Protein AF-A0A2S0KQ80-F1 (afdb_monomer_lite)

InterPro domains:
  IPR007169 Extracellular matrix regulatory protein A-like [PF04025] (2-52)
  IPR007169 Extracellular matrix regulatory protein A-like [PTHR38449] (2-54)

Radius of gyration: 13.12 Å; chains: 1; bounding box: 28×41×23 Å

Secondary structure (DSSP, 8-state):
---TTSHHHHHHHHHHHHTT-EEEESTTSPP-EEEE-TTS-EEEESS-HHHHHHT--------

Sequence (63 aa):
MVGPDSAPGKRMIQDARDRFALIDATAGKKTKTVLVMDSDHVILSAWDAEKILANQVLPEENA

Organism: NCBI:txid236753

Structure (mmCIF, N/CA/C/O backbone):
data_AF-A0A2S0KQ80-F1
#
_entry.id   AF-A0A2S0KQ80-F1
#
loop_
_atom_site.group_PDB
_atom_site.id
_atom_site.type_symbol
_atom_site.label_atom_id
_atom_site.label_alt_id
_atom_site.label_comp_id
_atom_site.label_asym_id
_atom_site.label_entity_id
_atom_site.label_seq_id
_atom_site.pdbx_PDB_ins_code
_atom_site.Cartn_x
_atom_site.Cartn_y
_atom_site.Cartn_z
_atom_site.occupancy
_atom_site.B_iso_or_equiv
_atom_site.auth_seq_id
_atom_site.auth_comp_id
_atom_site.auth_asym_id
_atom_site.auth_atom_id
_atom_site.pdbx_PDB_model_num
ATOM 1 N N . MET A 1 1 ? 10.347 2.143 -13.526 1.00 61.97 1 MET A N 1
ATOM 2 C CA . MET A 1 1 ? 9.779 1.689 -12.238 1.00 61.97 1 MET A CA 1
ATOM 3 C C . MET A 1 1 ? 8.563 2.549 -11.925 1.00 61.97 1 MET A C 1
ATOM 5 O O . MET A 1 1 ? 8.692 3.767 -11.931 1.00 61.97 1 MET A O 1
ATOM 9 N N . VAL A 1 2 ? 7.387 1.946 -11.741 1.00 78.69 2 VAL A N 1
ATOM 10 C CA . VAL A 1 2 ? 6.169 2.664 -11.331 1.00 78.69 2 VAL A CA 1
ATOM 11 C C . VAL A 1 2 ? 6.232 2.837 -9.815 1.00 78.69 2 VAL A C 1
ATOM 13 O O . VAL A 1 2 ? 6.164 1.857 -9.084 1.00 78.69 2 VAL A O 1
ATOM 16 N N . GLY A 1 3 ? 6.454 4.066 -9.351 1.00 86.19 3 GLY A N 1
ATOM 17 C CA . GLY A 1 3 ? 6.538 4.383 -7.922 1.00 86.19 3 GLY A CA 1
ATOM 18 C C . GLY A 1 3 ? 5.210 4.891 -7.346 1.00 86.19 3 GLY A C 1
ATOM 19 O O . GLY A 1 3 ? 4.339 5.305 -8.120 1.00 86.19 3 GLY A O 1
ATOM 20 N N . PRO A 1 4 ? 5.067 4.942 -6.009 1.00 92.81 4 PRO A N 1
ATOM 21 C CA . PRO A 1 4 ? 3.851 5.419 -5.334 1.00 92.81 4 PRO A CA 1
ATOM 22 C C . PRO A 1 4 ? 3.439 6.838 -5.750 1.00 92.81 4 PRO A C 1
ATOM 24 O O . PRO A 1 4 ? 2.255 7.132 -5.874 1.00 92.81 4 PRO A O 1
ATOM 27 N N . ASP A 1 5 ? 4.414 7.704 -6.032 1.00 94.25 5 ASP A N 1
ATOM 28 C CA . ASP A 1 5 ? 4.165 9.102 -6.396 1.00 94.25 5 ASP A CA 1
ATOM 29 C C . ASP A 1 5 ? 3.861 9.309 -7.895 1.00 94.25 5 ASP A C 1
ATOM 31 O O . ASP A 1 5 ? 3.468 10.406 -8.305 1.00 94.25 5 ASP A O 1
ATOM 35 N N . SER A 1 6 ? 4.023 8.272 -8.723 1.00 95.81 6 SER A N 1
ATOM 36 C CA . SER A 1 6 ? 3.759 8.344 -10.164 1.00 95.81 6 SER A CA 1
ATOM 37 C C . SER A 1 6 ? 2.257 8.392 -10.466 1.00 95.81 6 SER A C 1
ATOM 39 O O . SER A 1 6 ? 1.452 7.852 -9.713 1.00 95.81 6 SER A O 1
ATOM 41 N N . ALA A 1 7 ? 1.864 8.991 -11.596 1.00 96.00 7 ALA A N 1
ATOM 42 C CA . ALA A 1 7 ? 0.464 9.018 -12.031 1.00 96.00 7 ALA A CA 1
ATOM 43 C C . ALA A 1 7 ? -0.213 7.623 -12.058 1.00 96.00 7 ALA A C 1
ATOM 45 O O . ALA A 1 7 ? -1.288 7.491 -11.468 1.00 96.00 7 ALA A O 1
ATOM 46 N N . PRO A 1 8 ? 0.383 6.570 -12.664 1.00 94.38 8 PRO A N 1
ATOM 47 C CA . PRO A 1 8 ? -0.187 5.222 -12.600 1.00 94.38 8 PRO A CA 1
ATOM 48 C C . PRO A 1 8 ? -0.202 4.631 -11.182 1.00 94.38 8 PRO A C 1
ATOM 50 O O . PRO A 1 8 ? -1.179 3.982 -10.820 1.00 94.38 8 PRO A O 1
ATOM 53 N N . GLY A 1 9 ? 0.822 4.892 -10.360 1.00 95.25 9 GLY A N 1
ATOM 54 C CA . GLY A 1 9 ? 0.861 4.435 -8.966 1.00 95.25 9 GLY A CA 1
ATOM 55 C C . GLY A 1 9 ? -0.259 5.043 -8.119 1.00 95.25 9 GLY A C 1
ATOM 56 O O . GLY A 1 9 ? -1.002 4.319 -7.467 1.00 95.25 9 GLY A O 1
ATOM 57 N N . LYS A 1 10 ? -0.458 6.363 -8.199 1.00 96.44 10 LYS A N 1
ATOM 58 C CA . LYS A 1 10 ? -1.551 7.056 -7.499 1.00 96.44 10 LYS A CA 1
ATOM 59 C C . LYS A 1 10 ? -2.925 6.545 -7.917 1.00 96.44 10 LYS A C 1
ATOM 61 O O . LYS A 1 10 ? -3.779 6.367 -7.056 1.00 96.44 10 LYS A O 1
ATOM 66 N N . ARG A 1 11 ? -3.124 6.284 -9.215 1.00 96.38 11 ARG A N 1
ATOM 67 C CA . ARG A 1 11 ? -4.378 5.711 -9.725 1.00 96.38 11 ARG A CA 1
ATOM 68 C C . ARG A 1 11 ? -4.636 4.330 -9.127 1.00 96.38 11 ARG A C 1
ATOM 70 O O . ARG A 1 11 ? -5.690 4.123 -8.553 1.00 96.38 11 ARG A O 1
ATOM 77 N N . MET A 1 12 ? -3.647 3.441 -9.159 1.00 95.94 12 MET A N 1
ATOM 78 C CA . MET A 1 12 ? -3.764 2.100 -8.578 1.00 95.94 12 MET A CA 1
ATOM 79 C C . MET A 1 12 ? -4.094 2.128 -7.077 1.00 95.94 12 MET A C 1
ATOM 81 O O . MET A 1 12 ? -4.936 1.364 -6.614 1.00 95.94 12 MET A O 1
ATOM 85 N N . ILE A 1 13 ? -3.460 3.025 -6.315 1.00 96.69 13 ILE A N 1
ATOM 86 C CA . ILE A 1 13 ? -3.737 3.193 -4.879 1.00 96.69 13 ILE A CA 1
ATOM 87 C C . ILE A 1 13 ? -5.176 3.668 -4.653 1.00 96.69 13 ILE A C 1
ATOM 89 O O . ILE A 1 13 ? -5.846 3.178 -3.744 1.00 96.69 13 ILE A O 1
ATOM 93 N N . GLN A 1 14 ? -5.645 4.621 -5.463 1.00 97.69 14 GLN A N 1
ATOM 94 C CA . GLN A 1 14 ? -7.011 5.129 -5.383 1.00 97.69 14 GLN A CA 1
ATOM 95 C C . GLN A 1 14 ? -8.028 4.037 -5.735 1.00 97.69 14 GLN A C 1
ATOM 97 O O . GLN A 1 14 ? -8.921 3.767 -4.938 1.00 97.69 14 GLN A O 1
ATOM 102 N N . ASP A 1 15 ? -7.830 3.333 -6.849 1.00 97.12 15 ASP A N 1
ATOM 103 C CA . ASP A 1 15 ? -8.721 2.260 -7.303 1.00 97.12 15 ASP A CA 1
ATOM 104 C C . ASP A 1 15 ? -8.802 1.114 -6.276 1.00 97.12 15 ASP A C 1
ATOM 106 O O . ASP A 1 15 ? -9.867 0.542 -6.045 1.00 97.12 15 ASP A O 1
ATOM 110 N N . ALA A 1 16 ? -7.690 0.766 -5.621 1.00 97.75 16 ALA A N 1
ATOM 111 C CA . ALA A 1 16 ? -7.688 -0.229 -4.550 1.00 97.75 16 ALA A CA 1
ATOM 112 C C . ALA A 1 16 ? -8.404 0.269 -3.286 1.00 97.75 16 ALA A C 1
ATOM 114 O O . ALA A 1 16 ? -9.103 -0.507 -2.634 1.00 97.75 16 ALA A O 1
ATOM 115 N N . ARG A 1 17 ? -8.266 1.557 -2.938 1.00 97.44 17 ARG A N 1
ATOM 116 C CA . ARG A 1 17 ? -8.984 2.168 -1.808 1.00 97.44 17 ARG A CA 1
ATOM 117 C C . ARG A 1 17 ? -10.491 2.123 -2.032 1.00 97.44 17 ARG A C 1
ATOM 119 O O . ARG A 1 17 ? -11.215 1.710 -1.131 1.00 97.44 17 ARG A O 1
ATOM 126 N N . ASP A 1 18 ? -10.936 2.504 -3.224 1.00 98.12 18 ASP A N 1
ATOM 127 C CA . ASP A 1 18 ? -12.357 2.585 -3.574 1.00 98.12 18 ASP A CA 1
ATOM 128 C C . ASP A 1 18 ? -13.025 1.203 -3.606 1.00 98.12 18 ASP A C 1
ATOM 130 O O . ASP A 1 18 ? -14.216 1.073 -3.331 1.00 98.12 18 ASP A O 1
ATOM 134 N N . ARG A 1 19 ? -12.243 0.153 -3.880 1.00 96.56 19 ARG A N 1
ATOM 135 C CA . ARG A 1 19 ? -12.691 -1.248 -3.892 1.00 96.56 19 ARG A CA 1
ATOM 136 C C . ARG A 1 19 ? -12.470 -1.989 -2.570 1.00 96.56 19 ARG A C 1
ATOM 138 O O . ARG A 1 19 ? -12.659 -3.199 -2.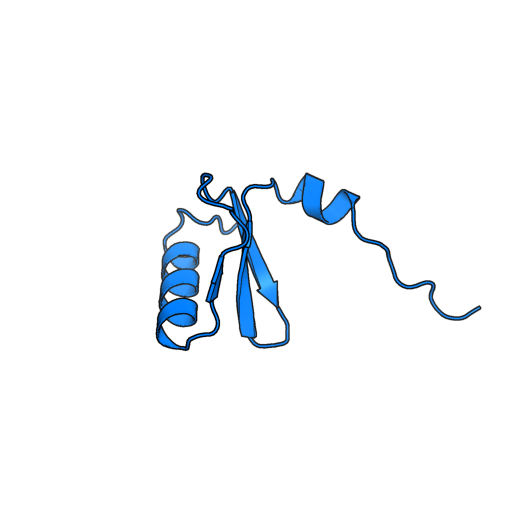530 1.00 96.56 19 ARG A O 1
ATOM 145 N N . PHE A 1 20 ? -12.060 -1.300 -1.502 1.00 96.44 20 PHE A N 1
ATOM 146 C CA . PHE A 1 20 ? -11.711 -1.907 -0.207 1.00 96.44 20 PHE A CA 1
ATOM 147 C C . PHE A 1 20 ? -10.605 -2.984 -0.279 1.00 96.44 20 PHE A C 1
ATOM 149 O O . PHE A 1 20 ? -10.527 -3.854 0.583 1.00 96.44 20 PHE A O 1
ATOM 156 N N . ALA A 1 21 ? -9.724 -2.901 -1.279 1.00 98.19 21 ALA A N 1
ATOM 157 C CA . ALA A 1 21 ? -8.599 -3.814 -1.504 1.00 98.19 21 ALA A CA 1
ATOM 158 C C . ALA A 1 21 ? -7.234 -3.194 -1.125 1.00 98.19 21 ALA A C 1
ATOM 160 O O . ALA A 1 21 ? -6.183 -3.799 -1.340 1.00 98.19 21 ALA A O 1
ATOM 161 N N . LEU A 1 22 ? -7.219 -1.972 -0.579 1.00 98.25 22 LEU A N 1
ATOM 162 C CA . LEU A 1 22 ? -5.996 -1.305 -0.130 1.00 98.25 22 LEU A CA 1
ATOM 163 C C . LEU A 1 22 ? -5.647 -1.703 1.309 1.00 98.25 22 LEU A C 1
ATOM 165 O O . LEU A 1 22 ? -6.422 -1.463 2.233 1.00 98.25 22 LEU A O 1
ATOM 169 N N . ILE A 1 23 ? -4.433 -2.211 1.504 1.00 97.94 23 ILE A N 1
ATOM 170 C CA . ILE A 1 23 ? -3.853 -2.501 2.816 1.00 97.94 23 ILE A CA 1
ATOM 171 C C . ILE A 1 23 ? -2.731 -1.498 3.088 1.00 97.94 23 ILE A C 1
ATOM 173 O O . ILE A 1 23 ? -1.748 -1.415 2.348 1.00 97.94 23 ILE A O 1
ATOM 177 N N . ASP A 1 24 ? -2.853 -0.742 4.177 1.00 97.00 24 ASP A N 1
ATOM 178 C CA . ASP A 1 24 ? -1.796 0.157 4.638 1.00 97.00 24 ASP A CA 1
ATOM 179 C C . ASP A 1 24 ? -0.891 -0.552 5.657 1.00 97.00 24 ASP A C 1
ATOM 181 O O . ASP A 1 24 ? -1.253 -0.715 6.822 1.00 97.00 24 ASP A O 1
ATOM 185 N N . ALA A 1 25 ? 0.305 -0.957 5.220 1.00 96.94 25 ALA A N 1
ATOM 186 C CA . ALA A 1 25 ? 1.341 -1.544 6.071 1.00 96.94 25 ALA A CA 1
ATOM 187 C C . ALA A 1 25 ? 2.470 -0.544 6.399 1.00 96.94 25 ALA A C 1
ATOM 189 O O . ALA A 1 25 ? 3.577 -0.930 6.784 1.00 96.94 25 ALA A O 1
ATOM 190 N N . THR A 1 26 ? 2.228 0.762 6.247 1.00 96.81 26 THR A N 1
ATOM 191 C CA . THR A 1 26 ? 3.251 1.797 6.467 1.00 96.81 26 THR A CA 1
ATOM 192 C C . THR A 1 26 ? 3.423 2.186 7.932 1.00 96.81 26 THR A C 1
ATOM 194 O O . THR A 1 26 ? 4.450 2.773 8.288 1.00 96.81 26 THR A O 1
ATOM 197 N N . ALA A 1 27 ? 2.430 1.891 8.777 1.00 95.00 27 ALA A N 1
ATOM 198 C CA . ALA A 1 27 ? 2.350 2.361 10.160 1.00 95.00 27 ALA A CA 1
ATOM 199 C C . ALA A 1 27 ? 2.549 3.892 10.281 1.00 95.00 27 ALA A C 1
ATOM 201 O O . ALA A 1 27 ? 3.261 4.370 11.165 1.00 95.00 27 ALA A O 1
ATOM 202 N N . GLY A 1 28 ? 1.971 4.660 9.347 1.00 94.88 28 GLY A N 1
ATOM 203 C CA . GLY A 1 28 ? 2.024 6.129 9.324 1.00 94.88 28 GLY A CA 1
ATOM 204 C C . GLY A 1 28 ? 3.311 6.728 8.744 1.00 94.88 28 GLY A C 1
ATOM 205 O O . GLY A 1 28 ? 3.473 7.947 8.726 1.00 94.88 28 GLY A O 1
ATOM 206 N N . LYS A 1 29 ? 4.245 5.900 8.263 1.00 96.94 29 LYS A N 1
ATOM 207 C CA . LYS A 1 29 ? 5.465 6.361 7.583 1.00 96.94 29 LYS A CA 1
ATOM 208 C C . LYS A 1 29 ? 5.189 6.672 6.110 1.00 96.94 29 LYS A C 1
ATOM 210 O O . LYS A 1 29 ? 4.203 6.229 5.529 1.00 96.94 29 LYS A O 1
ATOM 215 N N . LYS A 1 30 ? 6.110 7.397 5.465 1.00 95.62 30 LYS A N 1
ATOM 216 C CA . LYS A 1 30 ? 6.032 7.652 4.020 1.00 95.62 30 LYS A CA 1
ATOM 217 C C . LYS A 1 30 ? 6.01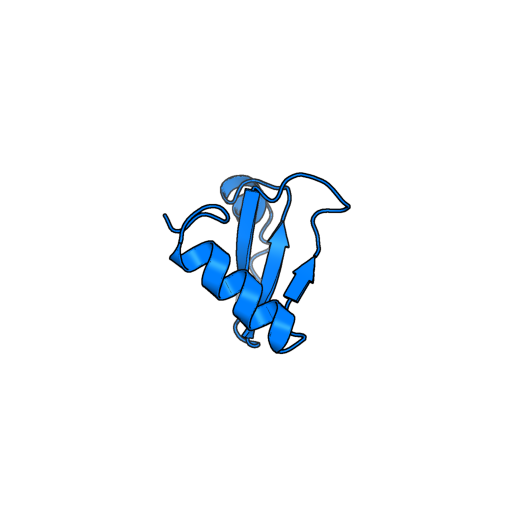6 6.328 3.246 1.00 95.62 30 LYS A C 1
ATOM 219 O O . LYS A 1 30 ? 6.904 5.496 3.432 1.00 95.62 30 LYS A O 1
ATOM 224 N N . THR A 1 31 ? 5.049 6.176 2.340 1.00 96.88 31 THR A N 1
ATOM 225 C CA . THR A 1 31 ? 5.023 5.061 1.385 1.00 96.88 31 THR A CA 1
ATOM 226 C C . THR A 1 31 ? 6.236 5.148 0.466 1.00 96.88 31 THR A C 1
ATOM 228 O O . THR A 1 31 ? 6.463 6.169 -0.185 1.00 96.88 31 THR A O 1
ATOM 231 N N . LYS A 1 32 ? 7.008 4.067 0.408 1.00 95.31 32 LYS A N 1
ATOM 232 C CA . LYS A 1 32 ? 8.163 3.928 -0.481 1.00 95.31 32 LYS A CA 1
ATOM 233 C C . LYS A 1 32 ? 7.913 2.943 -1.614 1.00 95.31 32 LYS A C 1
ATOM 235 O O . LYS A 1 32 ? 8.400 3.160 -2.720 1.00 95.31 32 LYS A O 1
ATOM 240 N N . THR A 1 33 ? 7.116 1.910 -1.350 1.00 95.50 33 THR A N 1
ATOM 241 C CA . THR A 1 33 ? 6.823 0.837 -2.303 1.00 95.50 33 THR A CA 1
ATOM 242 C C . THR A 1 33 ? 5.331 0.532 -2.312 1.00 95.50 33 THR A C 1
ATOM 244 O O . THR A 1 33 ? 4.667 0.617 -1.277 1.00 95.50 33 THR A O 1
ATOM 247 N N . VAL A 1 34 ? 4.825 0.169 -3.488 1.00 95.88 34 VAL A N 1
ATOM 248 C CA . VAL A 1 34 ? 3.470 -0.346 -3.705 1.00 95.88 34 VAL A CA 1
ATOM 249 C C . VAL A 1 34 ? 3.612 -1.779 -4.200 1.00 95.88 34 VAL A C 1
ATOM 251 O O . VAL A 1 34 ? 4.322 -2.013 -5.177 1.00 95.88 34 VAL A O 1
ATOM 254 N N . LEU A 1 35 ? 2.980 -2.726 -3.514 1.00 94.81 35 LEU A N 1
ATOM 255 C CA . LEU A 1 35 ? 2.964 -4.139 -3.889 1.00 94.81 35 LEU A CA 1
ATOM 256 C C . LEU A 1 35 ? 1.589 -4.483 -4.453 1.00 94.81 35 LEU A C 1
ATOM 258 O O . LEU A 1 35 ? 0.576 -4.084 -3.880 1.00 94.81 35 LEU A O 1
ATOM 262 N N . VAL A 1 36 ? 1.569 -5.230 -5.552 1.00 94.25 36 VAL A N 1
ATOM 263 C CA . VAL A 1 36 ? 0.345 -5.750 -6.165 1.00 94.25 36 VAL A CA 1
ATOM 264 C C . VAL A 1 36 ? 0.307 -7.245 -5.918 1.00 94.25 36 VAL A C 1
ATOM 266 O O . VAL A 1 36 ? 1.268 -7.943 -6.242 1.00 94.25 36 VAL A O 1
ATOM 269 N N . MET A 1 37 ? -0.787 -7.712 -5.333 1.00 94.56 37 ME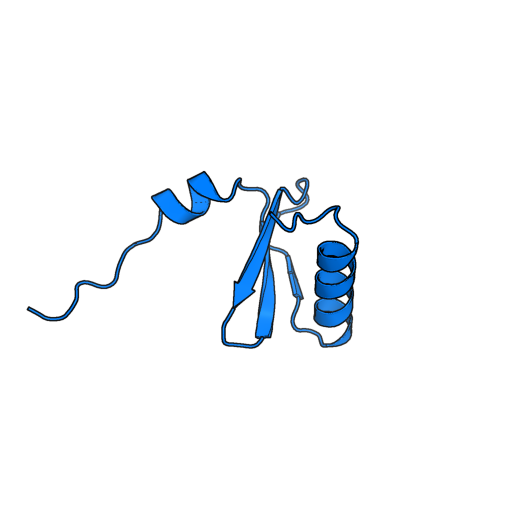T A N 1
ATOM 270 C CA . MET A 1 37 ? -1.009 -9.122 -5.051 1.00 94.56 37 MET A CA 1
ATOM 271 C C . MET A 1 37 ? -1.886 -9.749 -6.138 1.00 94.56 37 MET A C 1
ATOM 273 O O . MET A 1 37 ? -2.688 -9.077 -6.782 1.00 94.56 37 MET A O 1
ATOM 277 N N . ASP A 1 38 ? -1.763 -11.058 -6.307 1.00 95.19 38 ASP A N 1
ATOM 278 C CA . ASP A 1 38 ? -2.632 -11.885 -7.154 1.00 95.19 38 ASP A CA 1
ATOM 279 C C . ASP A 1 38 ? -4.118 -11.820 -6.755 1.00 95.19 38 ASP A C 1
ATOM 281 O O . ASP A 1 38 ? -5.003 -11.922 -7.600 1.00 95.19 38 ASP A O 1
ATOM 285 N N . SER A 1 39 ? -4.389 -11.581 -5.474 1.00 95.00 39 SER A N 1
ATOM 286 C CA . SER A 1 39 ? -5.719 -11.364 -4.898 1.00 95.00 39 SER A CA 1
ATOM 287 C C . SER A 1 39 ? -6.293 -9.962 -5.136 1.00 95.00 39 SER A C 1
ATOM 289 O O . SER A 1 39 ? -7.246 -9.587 -4.458 1.00 95.00 39 SER A O 1
ATOM 291 N N . ASP A 1 40 ? -5.707 -9.171 -6.044 1.00 91.62 40 ASP A N 1
ATOM 292 C CA . ASP A 1 40 ? -6.093 -7.783 -6.365 1.00 91.62 40 ASP A CA 1
ATOM 293 C C . ASP A 1 40 ? -5.890 -6.780 -5.206 1.00 91.62 40 ASP A C 1
ATOM 295 O O . ASP A 1 40 ? -6.123 -5.577 -5.348 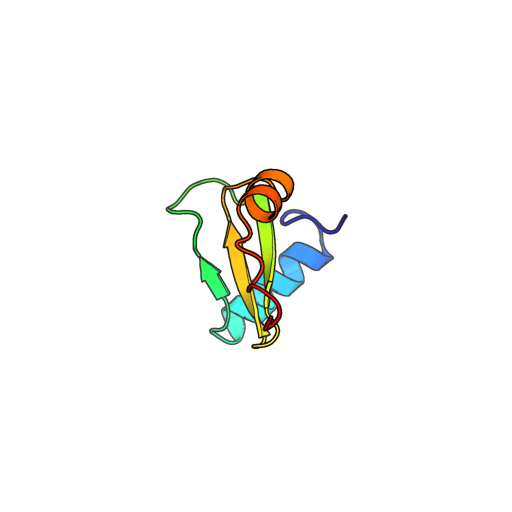1.00 91.62 40 ASP A O 1
ATOM 299 N N . HIS A 1 41 ? -5.381 -7.249 -4.061 1.00 97.62 41 HIS A N 1
ATOM 300 C CA . HIS A 1 41 ? -4.960 -6.378 -2.974 1.00 97.62 41 HIS A CA 1
ATOM 301 C C . HIS A 1 41 ? -3.740 -5.553 -3.376 1.00 97.62 41 HIS A C 1
ATOM 303 O O . HIS A 1 41 ? -2.782 -6.049 -3.978 1.00 97.62 41 HIS A O 1
ATOM 309 N N . VAL A 1 42 ? -3.747 -4.293 -2.955 1.00 97.31 42 VAL A N 1
ATOM 310 C CA . VAL A 1 42 ? -2.605 -3.388 -3.074 1.00 97.31 42 VAL A CA 1
ATOM 311 C C . VAL A 1 42 ? -2.087 -3.087 -1.677 1.00 97.31 42 VAL A C 1
ATOM 313 O O . VAL A 1 42 ? -2.838 -2.619 -0.824 1.00 97.31 42 VAL A O 1
ATOM 316 N N . ILE A 1 43 ? -0.801 -3.337 -1.437 1.00 97.31 43 ILE A N 1
ATOM 317 C CA . ILE A 1 43 ? -0.172 -3.126 -0.128 1.00 97.31 43 ILE A CA 1
ATOM 318 C C . ILE A 1 43 ? 0.790 -1.940 -0.205 1.00 97.31 43 ILE A C 1
ATOM 320 O O . ILE A 1 43 ? 1.713 -1.920 -1.025 1.00 97.31 43 ILE A O 1
ATOM 324 N N . LEU A 1 44 ? 0.602 -0.958 0.678 1.00 97.69 44 LEU A N 1
ATOM 325 C CA . LEU A 1 44 ? 1.535 0.156 0.856 1.00 97.69 44 LEU A CA 1
ATOM 326 C C . LEU A 1 44 ? 2.609 -0.218 1.869 1.00 97.69 44 LEU A C 1
ATOM 328 O O . LEU A 1 44 ? 2.295 -0.624 2.986 1.00 97.69 44 LEU A O 1
ATOM 332 N N . SER A 1 45 ? 3.877 -0.025 1.507 1.00 96.25 45 SER A N 1
ATOM 333 C CA . SER A 1 45 ? 5.007 -0.303 2.392 1.00 96.25 45 SER A CA 1
ATOM 334 C C . SER A 1 45 ? 5.899 0.916 2.584 1.00 96.25 45 SER A C 1
ATOM 336 O O . SER A 1 45 ? 6.177 1.680 1.656 1.00 96.25 45 SER A O 1
ATOM 338 N N . ALA A 1 46 ? 6.394 1.072 3.811 1.00 96.81 46 ALA A N 1
ATOM 339 C CA . ALA A 1 46 ? 7.413 2.058 4.162 1.00 96.81 46 ALA A CA 1
ATOM 340 C C . ALA A 1 46 ? 8.843 1.587 3.838 1.00 96.81 46 ALA A C 1
ATOM 342 O O . ALA A 1 46 ? 9.808 2.323 4.067 1.00 96.81 46 ALA A O 1
ATOM 343 N N . TRP A 1 47 ? 9.002 0.350 3.362 1.00 95.19 47 TRP A N 1
ATOM 344 C CA . TRP A 1 47 ? 10.294 -0.226 3.00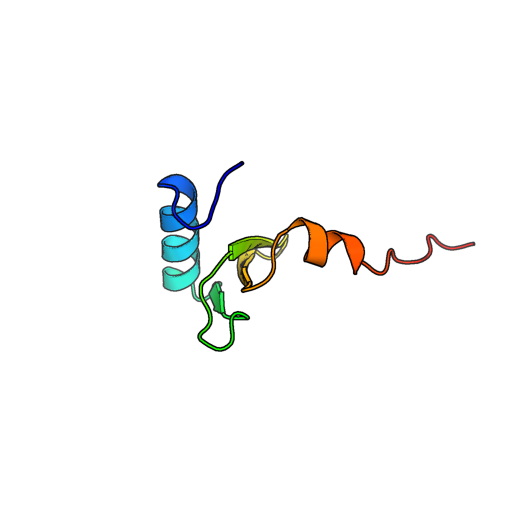6 1.00 95.19 47 TRP A CA 1
ATOM 345 C C . TRP A 1 47 ? 10.555 -0.103 1.512 1.00 95.19 47 TRP A C 1
ATOM 347 O O . TRP A 1 47 ? 9.637 -0.124 0.693 1.00 95.19 47 TRP A O 1
ATOM 357 N N . ASP A 1 48 ? 11.830 0.034 1.172 1.00 93.38 48 ASP A N 1
ATOM 358 C CA . ASP A 1 48 ? 12.303 0.031 -0.207 1.00 93.38 48 ASP A CA 1
ATOM 359 C C . ASP A 1 48 ? 12.149 -1.378 -0.808 1.00 93.38 48 ASP A C 1
ATOM 361 O O . ASP A 1 48 ? 12.324 -2.370 -0.098 1.00 93.38 48 ASP A O 1
ATOM 365 N N . ALA A 1 49 ? 11.829 -1.474 -2.104 1.00 90.56 49 ALA A N 1
ATOM 366 C CA . ALA A 1 49 ? 11.530 -2.749 -2.766 1.00 90.56 49 ALA A CA 1
ATOM 367 C C . ALA A 1 49 ? 12.645 -3.796 -2.592 1.00 90.56 49 ALA A C 1
ATOM 369 O O . ALA A 1 49 ? 12.360 -4.951 -2.292 1.00 90.56 49 ALA A O 1
ATOM 370 N N . GLU A 1 50 ? 13.910 -3.380 -2.681 1.00 91.88 50 GLU A N 1
ATOM 371 C CA . GLU A 1 50 ? 15.080 -4.242 -2.465 1.00 91.88 50 GLU A CA 1
ATOM 372 C C . GLU A 1 50 ? 15.067 -4.926 -1.086 1.00 91.88 50 GLU A C 1
ATOM 374 O O . GLU A 1 50 ? 15.300 -6.128 -0.990 1.00 91.88 50 GLU A O 1
ATOM 379 N N . LYS A 1 51 ? 14.706 -4.195 -0.020 1.00 92.00 51 LYS A N 1
ATOM 380 C CA . LYS A 1 51 ? 14.619 -4.752 1.342 1.00 92.00 51 LYS A CA 1
ATOM 381 C C . LYS A 1 51 ? 13.496 -5.771 1.488 1.00 92.00 51 LYS A C 1
ATOM 383 O O . LYS A 1 51 ? 13.605 -6.687 2.292 1.00 92.00 51 LYS A O 1
ATOM 388 N N . ILE A 1 52 ? 12.408 -5.590 0.743 1.00 90.75 52 ILE A N 1
ATOM 389 C CA . ILE A 1 52 ? 11.275 -6.518 0.751 1.00 90.75 52 ILE A CA 1
ATOM 390 C C . ILE A 1 52 ? 11.668 -7.812 0.031 1.00 90.75 52 ILE A C 1
ATOM 392 O O . ILE A 1 52 ? 11.406 -8.894 0.547 1.00 90.75 52 ILE A O 1
ATOM 396 N N . LEU A 1 53 ? 12.336 -7.704 -1.123 1.00 89.31 53 LEU A N 1
ATOM 397 C CA . LEU A 1 53 ? 12.800 -8.853 -1.908 1.00 89.31 53 LEU A CA 1
ATOM 398 C C . LEU A 1 53 ? 13.873 -9.668 -1.172 1.00 89.31 53 LEU A C 1
ATOM 400 O O . LEU A 1 53 ? 13.825 -10.892 -1.195 1.00 89.31 53 LEU A O 1
ATOM 404 N N . ALA A 1 54 ? 14.798 -9.006 -0.472 1.00 86.75 54 ALA A N 1
ATOM 405 C CA . ALA A 1 54 ? 15.858 -9.674 0.288 1.00 86.75 54 ALA A CA 1
ATOM 406 C C . ALA A 1 54 ? 15.338 -10.541 1.452 1.00 86.75 54 ALA A C 1
ATOM 408 O O . ALA A 1 54 ? 16.022 -11.463 1.885 1.00 86.75 54 ALA A O 1
ATOM 409 N N . ASN A 1 55 ? 14.132 -10.257 1.946 1.00 74.81 55 ASN A N 1
ATOM 410 C CA . ASN A 1 55 ? 13.498 -10.976 3.050 1.00 74.81 55 ASN A CA 1
ATOM 411 C C . ASN A 1 55 ? 12.465 -12.017 2.579 1.00 74.81 55 ASN A C 1
ATOM 413 O O . ASN A 1 55 ? 11.685 -12.511 3.396 1.00 74.81 55 ASN A O 1
ATOM 417 N N . GLN A 1 56 ? 12.423 -12.347 1.285 1.00 69.56 56 GLN A N 1
ATOM 418 C CA . GLN A 1 56 ? 11.538 -13.397 0.790 1.00 69.56 56 GLN A CA 1
ATOM 419 C C . GLN A 1 56 ? 12.047 -14.771 1.232 1.00 69.56 56 GLN A C 1
ATOM 421 O O . GLN A 1 56 ? 13.107 -15.223 0.811 1.00 69.56 56 GLN A O 1
ATOM 426 N N . VAL A 1 57 ? 11.261 -15.449 2.071 1.00 61.53 57 VAL A N 1
ATOM 427 C CA . VAL A 1 57 ? 11.383 -16.896 2.260 1.00 61.53 57 VAL A CA 1
ATOM 428 C C . VAL A 1 57 ? 10.809 -17.528 1.000 1.00 61.53 57 VAL A C 1
ATOM 430 O O . VAL A 1 57 ? 9.592 -17.532 0.808 1.00 61.53 57 VAL A O 1
ATOM 433 N N . LEU A 1 58 ? 11.682 -17.991 0.107 1.00 65.62 58 LEU A N 1
ATOM 434 C CA . LEU A 1 58 ? 11.244 -18.813 -1.011 1.00 65.62 58 LEU A CA 1
ATOM 435 C C . LEU A 1 58 ? 10.697 -20.116 -0.412 1.00 65.62 58 LEU A C 1
ATOM 437 O O . LEU A 1 58 ? 11.371 -20.703 0.438 1.00 65.62 58 LEU A O 1
ATOM 441 N N . PRO A 1 59 ? 9.474 -20.545 -0.764 1.00 57.91 59 PRO A N 1
ATOM 442 C CA . PRO A 1 59 ? 9.025 -21.869 -0.374 1.00 57.91 59 PRO A CA 1
ATOM 443 C C . PRO A 1 59 ? 10.032 -22.872 -0.938 1.00 57.91 59 PRO A C 1
ATOM 445 O O . PRO A 1 59 ? 10.328 -22.821 -2.131 1.00 57.91 59 PRO A O 1
ATOM 448 N N . GLU A 1 60 ? 10.577 -23.732 -0.075 1.00 64.94 60 GLU A N 1
ATOM 449 C CA . GLU A 1 60 ? 11.388 -24.871 -0.502 1.00 64.94 60 GLU A CA 1
ATOM 450 C C . GLU A 1 60 ? 10.552 -25.643 -1.528 1.00 64.94 60 GLU A C 1
ATOM 452 O O . GLU A 1 60 ? 9.487 -26.182 -1.207 1.00 64.94 60 GLU A O 1
ATOM 457 N N . GLU A 1 61 ? 10.972 -25.608 -2.790 1.00 64.25 61 GLU A N 1
ATOM 458 C CA . GLU A 1 61 ? 10.390 -26.459 -3.813 1.00 64.25 61 GLU A CA 1
ATOM 459 C C . GLU A 1 61 ? 10.604 -27.905 -3.357 1.00 64.25 61 GLU A C 1
ATOM 461 O O . GLU A 1 61 ? 11.722 -28.287 -3.023 1.00 64.25 61 GLU A O 1
ATOM 466 N N 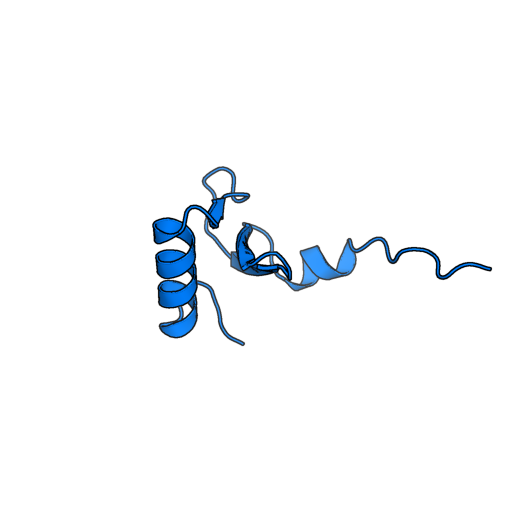. ASN A 1 62 ? 9.511 -28.660 -3.214 1.00 54.34 62 ASN A N 1
ATOM 467 C CA . ASN A 1 62 ? 9.516 -29.996 -2.617 1.00 54.34 62 ASN A CA 1
ATOM 468 C C . ASN A 1 62 ? 10.707 -30.844 -3.108 1.00 54.34 62 ASN A C 1
ATOM 470 O O . ASN A 1 62 ? 10.829 -31.082 -4.311 1.00 54.34 62 ASN A O 1
ATOM 474 N N . ALA A 1 63 ? 11.534 -31.286 -2.154 1.00 49.16 63 ALA A N 1
ATOM 475 C CA . ALA A 1 63 ? 12.614 -32.256 -2.334 1.00 49.16 63 ALA A CA 1
ATOM 476 C C . ALA A 1 63 ? 12.133 -33.598 -2.913 1.00 49.16 63 ALA A C 1
ATOM 478 O O . ALA A 1 63 ? 10.974 -33.991 -2.634 1.00 49.16 63 ALA A O 1
#

Foldseek 3Di:
DDWCPDPVNVVLQVVCVVVVQEAEPDVPADFTHWDQDPVRHIYTYPDHPVVVVVPDPDPPPDD

pLDDT: mean 89.74, std 12.61, range [49.16, 98.25]